Protein AF-A0A5N7C8I7-F1 (afdb_monomer)

Nearest PDB structures (foldseek):
  4bwy-assembly1_H  TM=6.207E-01  e=1.145E-01  Pseudomonas phage phi8
  8z9b-assembly2_A  TM=5.389E-01  e=2.535E-01  Mycobacterium tuberculosis CDC1551
  3qcm-assembly1_A  TM=6.511E-01  e=6.340E-01  Homo sapiens
  3bih-assembly1_A  TM=6.059E-01  e=3.302E+00  unclassified
  2r8t-assembly1_A  TM=4.892E-01  e=1.686E+00  unclassified

Secondary structure (DSSP, 8-state):
-------S-HHHHHHHHHHHHHHHHHHHHTHHHHHHHHHHHTT--TT-EEEEPPGGG-EE-SSEEEEEEEEE-TT-SS-EEEEEEEEPGGGTTPPPPP-

Solvent-accessible surface area (backbone atoms only — not comparable to full-atom values): 6138 Å² total; per-residue (Å²): 141,80,83,84,78,90,80,86,65,79,67,62,68,69,47,48,65,59,54,46,50,52,49,49,50,50,51,62,74,44,35,68,61,52,28,50,53,50,29,61,77,70,68,58,53,95,78,33,49,58,42,70,55,56,78,88,61,44,48,81,52,99,67,28,47,32,40,40,32,39,38,35,50,80,90,48,94,63,68,45,79,47,73,46,76,42,70,43,47,77,80,75,77,44,74,78,84,83,128

Radius of gyration: 18.06 Å; Cα contacts (8 Å, |Δi|>4): 102; chains: 1; bounding box: 65×22×38 Å

Mean predicted aligned error: 10.83 Å

Sequence (99 aa):
MSALEQGEDIPLELDYPEQRVDFSMFVYSNRGDIEYIVSYHLGLGQSETCRIGDVNEQVPASSSDCIPVYVKKRHQQLEKRAPIRFPLPYKIGDQIPQL

Structure (mmCIF, N/CA/C/O backbone):
data_AF-A0A5N7C8I7-F1
#
_entry.id   AF-A0A5N7C8I7-F1
#
loop_
_atom_site.group_PDB
_atom_site.id
_atom_site.type_symbol
_atom_site.label_atom_id
_atom_site.label_alt_id
_atom_site.label_comp_id
_atom_site.label_asym_id
_atom_site.label_entity_id
_atom_site.label_seq_id
_atom_site.pdbx_PDB_ins_code
_atom_site.Cartn_x
_atom_site.Cartn_y
_atom_site.Cartn_z
_atom_site.occupancy
_atom_site.B_iso_or_equiv
_atom_site.auth_seq_id
_atom_site.auth_comp_id
_atom_site.auth_asym_id
_atom_site.auth_atom_id
_atom_site.pdbx_PDB_model_num
ATOM 1 N N . MET A 1 1 ? 49.849 -6.580 -15.569 1.00 44.22 1 MET A N 1
ATOM 2 C CA . MET A 1 1 ? 48.782 -6.028 -16.426 1.00 44.22 1 MET A CA 1
ATOM 3 C C . MET A 1 1 ? 48.035 -7.190 -17.053 1.00 44.22 1 MET A C 1
ATOM 5 O O . MET A 1 1 ? 48.634 -7.893 -17.850 1.00 44.22 1 MET A O 1
ATOM 9 N N . SER A 1 2 ? 46.783 -7.417 -16.669 1.00 38.56 2 SER A N 1
ATOM 10 C CA . SER A 1 2 ? 45.718 -7.777 -17.610 1.00 38.56 2 SER A CA 1
ATOM 11 C C . SER A 1 2 ? 44.384 -7.534 -16.911 1.00 38.56 2 SER A C 1
ATOM 13 O O . SER A 1 2 ? 44.248 -7.832 -15.726 1.00 38.56 2 SER A O 1
ATOM 15 N N . ALA A 1 3 ? 43.487 -6.867 -17.624 1.00 48.81 3 ALA A N 1
ATOM 16 C CA . ALA A 1 3 ? 42.259 -6.267 -17.140 1.00 48.81 3 ALA A CA 1
ATOM 17 C C . ALA A 1 3 ? 41.214 -7.328 -16.769 1.00 48.81 3 ALA A C 1
ATOM 19 O O . ALA A 1 3 ? 40.888 -8.180 -17.591 1.00 48.81 3 ALA A O 1
ATOM 20 N N . LEU A 1 4 ? 40.676 -7.242 -15.550 1.00 46.66 4 LEU A N 1
ATOM 21 C CA . LEU A 1 4 ? 39.411 -7.882 -15.200 1.00 46.66 4 LEU A CA 1
ATOM 22 C C . LEU A 1 4 ? 38.295 -6.989 -15.752 1.00 46.66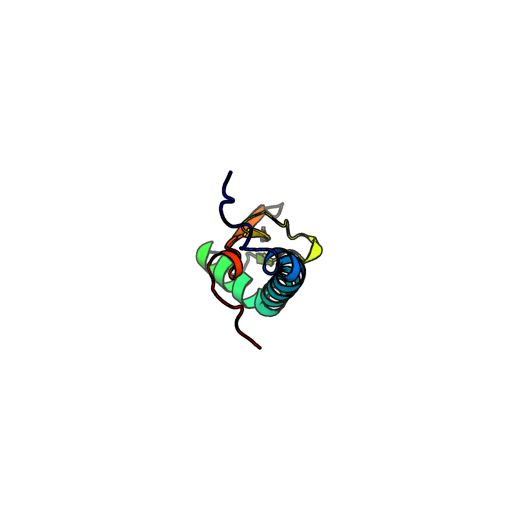 4 LEU A C 1
ATOM 24 O O . LEU A 1 4 ? 38.025 -5.917 -15.217 1.00 46.66 4 LEU A O 1
ATOM 28 N N . GLU A 1 5 ? 37.801 -7.392 -16.919 1.00 45.75 5 GLU A N 1
ATOM 29 C CA . GLU A 1 5 ? 36.395 -7.343 -17.331 1.00 45.75 5 GLU A CA 1
ATOM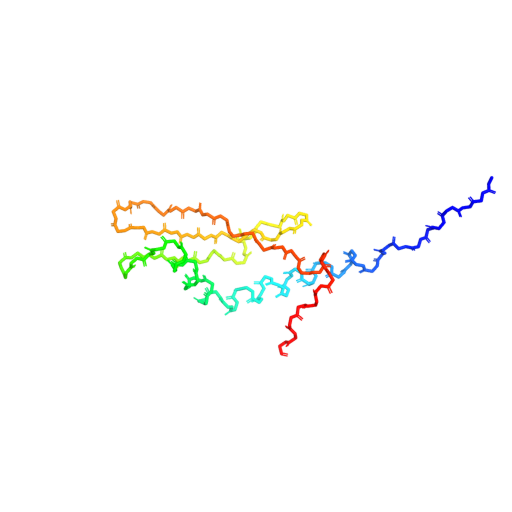 30 C C . GLU A 1 5 ? 35.601 -6.141 -16.791 1.00 45.75 5 GLU A C 1
ATOM 32 O O . GLU A 1 5 ? 34.849 -6.211 -15.826 1.00 45.75 5 GLU A O 1
ATOM 37 N N . GLN A 1 6 ? 35.780 -5.005 -17.464 1.00 48.69 6 GLN A N 1
ATOM 38 C CA . GLN A 1 6 ? 34.814 -3.912 -17.468 1.00 48.69 6 GLN A CA 1
ATOM 39 C C . GLN A 1 6 ? 33.651 -4.334 -18.376 1.00 48.69 6 GLN A C 1
ATOM 41 O O . GLN A 1 6 ? 33.732 -4.148 -19.590 1.00 48.69 6 GLN A O 1
ATOM 46 N N . GLY A 1 7 ? 32.600 -4.939 -17.829 1.00 48.81 7 GLY A N 1
ATOM 47 C CA . G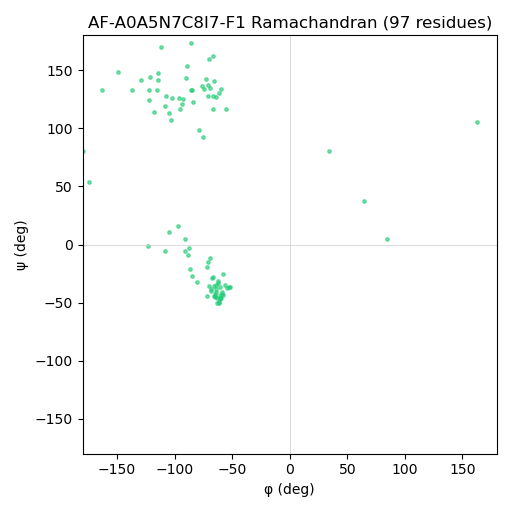LY A 1 7 ? 31.443 -5.305 -18.643 1.00 48.81 7 GLY A CA 1
ATOM 48 C C . GLY A 1 7 ? 30.330 -5.978 -17.861 1.00 48.81 7 GLY A C 1
ATOM 49 O O . GLY A 1 7 ? 30.260 -7.191 -17.904 1.00 48.81 7 GLY A O 1
ATOM 50 N N . GLU A 1 8 ? 29.519 -5.175 -17.169 1.00 49.03 8 GLU A N 1
ATOM 51 C CA . GLU A 1 8 ? 28.176 -5.434 -16.591 1.00 49.03 8 GLU A CA 1
ATOM 52 C C . GLU A 1 8 ? 28.000 -4.281 -15.573 1.00 49.03 8 GLU A C 1
ATOM 54 O O . GLU A 1 8 ? 28.813 -4.136 -14.670 1.00 49.03 8 GLU A O 1
ATOM 59 N N . ASP A 1 9 ? 27.203 -3.223 -15.754 1.00 50.16 9 ASP A N 1
ATOM 60 C CA . ASP A 1 9 ? 25.736 -3.182 -15.818 1.00 50.16 9 ASP A CA 1
ATOM 61 C C . ASP A 1 9 ? 25.258 -1.751 -16.179 1.00 50.16 9 ASP A C 1
ATOM 63 O O . ASP A 1 9 ? 24.484 -1.115 -15.466 1.00 50.16 9 ASP A O 1
ATOM 67 N N . ILE A 1 10 ? 25.753 -1.163 -17.267 1.00 48.84 10 ILE A N 1
ATOM 68 C CA . ILE A 1 10 ? 25.375 0.223 -17.621 1.00 48.84 10 ILE A CA 1
ATOM 69 C C . ILE A 1 10 ? 23.910 0.367 -18.138 1.00 48.84 10 ILE A C 1
ATOM 71 O O . ILE A 1 10 ? 23.366 1.464 -18.031 1.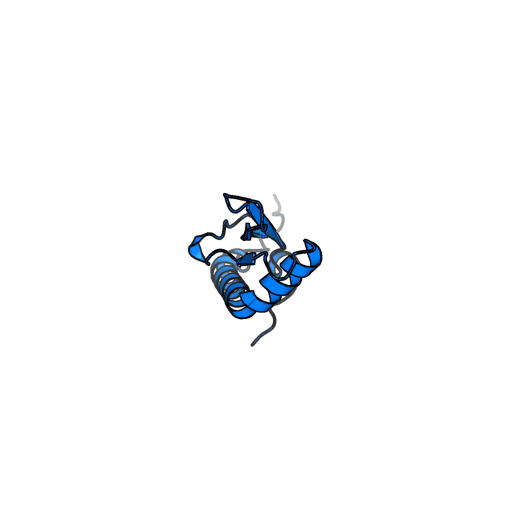00 48.84 10 ILE A O 1
ATOM 75 N N . PRO A 1 11 ? 23.198 -0.682 -18.616 1.00 50.84 11 PRO A N 1
ATOM 76 C CA . PRO A 1 11 ? 21.780 -0.541 -18.989 1.00 50.84 11 PRO A CA 1
ATOM 77 C C . PRO A 1 11 ? 20.770 -0.584 -17.828 1.00 50.84 11 PRO A C 1
ATOM 79 O O . PRO A 1 11 ? 19.755 0.101 -17.904 1.00 50.84 11 PRO A O 1
ATOM 82 N N . LEU A 1 12 ? 21.022 -1.334 -16.741 1.00 49.12 12 LEU A N 1
ATOM 83 C CA . LEU A 1 12 ? 20.053 -1.430 -15.632 1.00 49.12 12 LEU A CA 1
ATOM 84 C C . LEU A 1 12 ? 19.872 -0.084 -14.918 1.00 49.12 12 LEU A C 1
ATOM 86 O O . LEU A 1 12 ? 18.770 0.249 -14.489 1.00 49.12 12 LEU A O 1
ATOM 90 N N . GLU A 1 13 ? 20.950 0.695 -14.799 1.00 47.41 13 GLU A N 1
ATOM 91 C CA . GLU A 1 13 ? 20.933 1.963 -14.070 1.00 47.41 13 GLU A CA 1
ATOM 92 C C . GLU A 1 13 ? 20.078 3.048 -14.740 1.00 47.41 13 GLU A C 1
ATOM 94 O O . GLU A 1 13 ? 19.507 3.898 -14.053 1.00 47.41 13 GLU A O 1
ATOM 99 N N . LEU A 1 14 ? 19.961 2.982 -16.070 1.00 48.91 14 LEU A N 1
ATOM 100 C CA . LEU A 1 14 ? 19.235 3.946 -16.896 1.00 48.91 14 LEU A CA 1
ATOM 101 C C . LEU A 1 14 ? 17.732 3.643 -16.989 1.00 48.91 14 LEU A C 1
ATOM 103 O O . LEU A 1 14 ? 16.958 4.587 -17.119 1.00 48.91 14 LEU A O 1
ATOM 107 N N . ASP A 1 15 ? 17.324 2.377 -16.842 1.00 54.62 15 ASP A N 1
ATOM 108 C CA . ASP A 1 15 ? 15.910 1.964 -16.845 1.00 54.62 15 ASP A CA 1
ATOM 109 C C . ASP A 1 15 ? 15.255 2.055 -15.453 1.00 54.62 15 ASP A C 1
ATOM 111 O O . ASP A 1 15 ? 14.030 2.149 -15.342 1.00 54.62 15 ASP A O 1
ATOM 115 N N . TYR A 1 16 ? 16.041 2.062 -14.364 1.00 62.97 16 TYR A N 1
ATOM 116 C CA . TYR A 1 16 ? 15.499 2.162 -13.001 1.00 62.97 16 TYR A CA 1
ATOM 117 C C . TYR A 1 16 ? 14.583 3.374 -12.760 1.00 62.97 16 TYR A C 1
ATOM 119 O O . TYR A 1 16 ? 13.621 3.218 -12.005 1.00 62.97 16 TYR A O 1
ATOM 127 N N . PRO A 1 17 ? 14.833 4.576 -13.315 1.00 72.69 17 PRO A N 1
ATOM 128 C CA . PRO A 1 17 ? 13.934 5.711 -13.136 1.00 72.69 17 PRO A CA 1
ATOM 129 C C . PRO A 1 17 ? 12.555 5.491 -13.774 1.00 72.69 17 PRO A C 1
ATOM 131 O O . PRO A 1 17 ? 11.553 5.760 -13.115 1.00 72.69 17 PRO A O 1
ATOM 134 N N . GLU A 1 18 ? 12.483 4.972 -15.004 1.00 74.62 18 GLU A N 1
ATOM 135 C CA . GLU A 1 18 ? 11.206 4.730 -15.699 1.00 74.62 18 GLU A CA 1
ATOM 136 C C . GLU A 1 18 ? 10.447 3.553 -15.075 1.00 74.62 18 GLU A C 1
ATOM 138 O O . GLU A 1 18 ? 9.276 3.688 -14.726 1.00 74.62 18 GLU A O 1
ATOM 143 N N . GLN A 1 19 ? 11.135 2.447 -14.775 1.00 74.81 19 GLN A N 1
ATOM 144 C CA . GLN A 1 19 ? 10.532 1.284 -14.114 1.00 74.81 19 GLN A CA 1
ATOM 145 C C . GLN A 1 19 ? 10.001 1.604 -12.708 1.00 74.81 19 GLN A C 1
ATOM 147 O O . GLN A 1 19 ? 9.015 1.012 -12.269 1.00 74.81 19 GLN A O 1
ATOM 152 N N . ARG A 1 20 ? 10.630 2.541 -11.983 1.00 75.81 20 ARG A N 1
ATOM 153 C CA . ARG A 1 20 ? 10.093 3.064 -10.713 1.00 75.81 20 ARG A CA 1
ATOM 154 C C . ARG A 1 20 ? 8.800 3.823 -10.927 1.00 75.81 20 ARG A C 1
ATOM 156 O O . ARG A 1 20 ? 7.860 3.605 -10.175 1.00 75.81 20 ARG A O 1
ATOM 163 N N . VAL A 1 21 ? 8.746 4.694 -11.932 1.00 81.44 21 VAL A N 1
ATOM 164 C CA . VAL A 1 21 ? 7.529 5.450 -12.251 1.00 81.44 21 VAL A CA 1
ATOM 165 C C . VAL A 1 21 ? 6.397 4.493 -12.614 1.00 81.44 21 VAL A C 1
ATOM 167 O O . VAL A 1 21 ? 5.312 4.602 -12.041 1.00 81.44 21 VAL A O 1
ATOM 170 N N . ASP A 1 22 ? 6.658 3.512 -13.475 1.00 83.56 22 ASP A N 1
ATOM 171 C CA . ASP A 1 22 ? 5.673 2.499 -13.860 1.00 83.56 22 ASP A CA 1
ATOM 172 C C . ASP A 1 22 ? 5.202 1.682 -12.655 1.00 83.56 22 ASP A C 1
ATOM 174 O O . ASP A 1 22 ? 4.001 1.481 -12.465 1.00 83.56 22 ASP A O 1
ATOM 178 N N . PHE A 1 23 ? 6.126 1.275 -11.782 1.00 82.56 23 PHE A N 1
ATOM 179 C CA . PHE A 1 23 ? 5.789 0.568 -10.551 1.00 82.56 23 PHE A CA 1
ATOM 180 C C . PHE A 1 23 ? 4.937 1.427 -9.603 1.00 82.56 23 PHE A C 1
ATOM 182 O O . PHE A 1 23 ? 3.904 0.972 -9.105 1.00 82.56 23 PHE A O 1
ATOM 189 N N . SER A 1 24 ? 5.312 2.688 -9.387 1.00 82.62 24 SER A N 1
ATOM 190 C CA . SER A 1 24 ? 4.544 3.642 -8.585 1.00 82.62 24 SER A CA 1
ATOM 191 C C . SER A 1 24 ? 3.130 3.842 -9.137 1.00 82.62 24 SER A C 1
ATOM 193 O O . SER A 1 24 ? 2.165 3.847 -8.367 1.00 82.62 24 SER A O 1
ATOM 195 N N . MET A 1 25 ? 2.990 3.955 -10.461 1.00 86.62 25 MET A N 1
ATOM 196 C CA . MET A 1 25 ? 1.702 4.083 -11.149 1.00 86.62 25 MET A CA 1
ATOM 197 C C . MET A 1 25 ? 0.869 2.804 -11.068 1.00 86.62 25 MET A C 1
ATOM 199 O O . MET A 1 25 ? -0.347 2.881 -10.861 1.00 86.62 25 MET A O 1
ATOM 203 N N . PHE A 1 26 ? 1.501 1.635 -11.17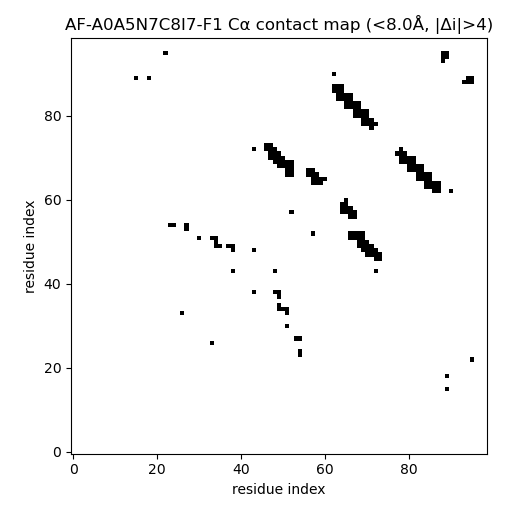1 1.00 87.81 26 PHE A N 1
ATOM 204 C CA . PHE A 1 26 ? 0.852 0.342 -10.981 1.00 87.81 26 PHE A CA 1
ATOM 205 C C . PHE A 1 26 ? 0.287 0.226 -9.564 1.00 87.81 26 PHE A C 1
ATOM 207 O O . PHE A 1 26 ? -0.896 -0.074 -9.394 1.00 87.81 26 PHE A O 1
ATOM 214 N N . VAL A 1 27 ? 1.085 0.536 -8.539 1.00 87.56 27 VAL A N 1
ATOM 215 C CA . VAL A 1 27 ? 0.610 0.514 -7.150 1.00 87.56 27 VAL A CA 1
ATOM 216 C C . VAL A 1 27 ? -0.548 1.494 -6.956 1.00 87.56 27 VAL A C 1
ATOM 218 O O . VAL A 1 27 ? -1.573 1.127 -6.381 1.00 87.56 27 VAL A O 1
ATOM 221 N N . TYR A 1 28 ? -0.432 2.723 -7.458 1.00 88.56 28 TYR A N 1
ATOM 222 C CA . TYR A 1 28 ? -1.488 3.722 -7.295 1.00 88.56 28 TYR A CA 1
ATOM 223 C C . TYR A 1 28 ? -2.796 3.333 -8.006 1.00 88.56 28 TYR A C 1
ATOM 225 O O . TYR A 1 28 ? -3.893 3.533 -7.468 1.00 88.56 28 TYR A O 1
ATOM 233 N N . SER A 1 29 ? -2.697 2.733 -9.193 1.00 92.19 29 SER A N 1
ATOM 234 C CA . SER A 1 29 ? -3.849 2.225 -9.950 1.00 92.19 29 SER A CA 1
ATOM 235 C C . SER A 1 29 ? -4.566 1.089 -9.215 1.00 92.19 29 SER A C 1
ATOM 237 O O . SER A 1 29 ? -5.793 1.043 -9.228 1.00 92.19 29 SER A O 1
ATOM 239 N N . ASN A 1 30 ? -3.821 0.246 -8.491 1.00 93.19 30 ASN A N 1
ATOM 240 C CA . ASN A 1 30 ? -4.340 -0.886 -7.713 1.00 93.19 30 ASN A CA 1
ATOM 241 C C . ASN A 1 30 ? -4.544 -0.566 -6.217 1.00 93.19 30 ASN A C 1
ATOM 243 O O . ASN A 1 30 ? -4.695 -1.468 -5.391 1.00 93.19 30 ASN A O 1
ATOM 247 N N . ARG A 1 31 ? -4.552 0.717 -5.830 1.00 92.38 31 ARG A N 1
ATOM 248 C CA . ARG A 1 31 ? -4.581 1.131 -4.414 1.00 92.38 31 ARG A CA 1
ATOM 249 C C . ARG A 1 31 ? -5.754 0.555 -3.618 1.00 92.38 31 ARG A C 1
ATOM 251 O O . ARG A 1 31 ? -5.562 0.235 -2.455 1.00 92.38 31 ARG A O 1
ATOM 258 N N . GLY A 1 32 ? -6.929 0.383 -4.231 1.00 94.12 32 GLY A N 1
ATOM 259 C CA . GLY A 1 32 ? -8.105 -0.172 -3.549 1.00 94.12 32 GLY A CA 1
ATOM 260 C C . GLY A 1 32 ? -7.899 -1.623 -3.106 1.00 94.12 32 GLY A C 1
ATOM 261 O O . GLY A 1 32 ? -8.239 -1.979 -1.979 1.00 94.12 32 GLY A O 1
ATOM 262 N N . ASP A 1 33 ? -7.260 -2.436 -3.949 1.00 94.94 33 ASP A N 1
ATOM 263 C CA . ASP A 1 33 ? -6.927 -3.822 -3.614 1.00 94.94 33 ASP A CA 1
ATOM 264 C C . ASP A 1 33 ? -5.865 -3.878 -2.515 1.00 94.94 33 ASP A C 1
ATOM 266 O O . ASP A 1 33 ? -5.969 -4.665 -1.573 1.00 94.94 33 ASP A O 1
ATOM 270 N N . ILE A 1 34 ? -4.868 -2.993 -2.579 1.00 93.19 34 ILE A N 1
ATOM 271 C CA . ILE A 1 34 ? -3.830 -2.900 -1.549 1.00 93.19 34 ILE A CA 1
ATOM 272 C C . ILE A 1 34 ? -4.440 -2.446 -0.217 1.00 93.19 34 ILE A C 1
ATOM 274 O O . ILE A 1 34 ? -4.153 -3.041 0.819 1.00 93.19 34 ILE A O 1
ATOM 278 N N . GLU A 1 35 ? -5.311 -1.437 -0.220 1.00 94.94 35 GLU A N 1
ATOM 279 C CA . GLU A 1 35 ? -6.043 -0.981 0.966 1.00 94.94 35 GLU A CA 1
ATOM 280 C C . GLU A 1 35 ? -6.896 -2.100 1.563 1.00 94.94 35 GLU A C 1
ATOM 282 O O . GLU A 1 35 ? -6.907 -2.270 2.785 1.00 94.94 35 GLU A O 1
ATOM 287 N N . TYR A 1 36 ? -7.560 -2.900 0.726 1.00 94.75 36 TYR A N 1
ATOM 288 C CA . TYR A 1 36 ? -8.330 -4.062 1.161 1.00 94.75 36 TYR A CA 1
ATOM 289 C C . TYR A 1 36 ? -7.441 -5.125 1.820 1.00 94.75 36 TYR A C 1
ATOM 291 O O . TYR A 1 36 ? -7.714 -5.546 2.947 1.00 94.75 36 TYR A O 1
ATOM 299 N N . ILE A 1 37 ? -6.342 -5.512 1.166 1.00 94.06 37 ILE A N 1
ATOM 300 C CA . ILE A 1 37 ? -5.377 -6.497 1.678 1.00 94.06 37 ILE A CA 1
ATOM 301 C C . ILE A 1 37 ? -4.779 -6.023 3.006 1.00 94.06 37 ILE A C 1
ATOM 303 O O . ILE A 1 37 ? -4.733 -6.774 3.982 1.00 94.06 37 ILE A O 1
ATOM 307 N N . VAL A 1 38 ? -4.360 -4.760 3.086 1.00 93.12 38 VAL A N 1
ATOM 308 C CA . VAL A 1 38 ? -3.794 -4.191 4.313 1.00 93.12 38 VAL A CA 1
ATOM 309 C C . VAL A 1 38 ? -4.840 -4.136 5.419 1.00 93.12 38 VAL A C 1
ATOM 311 O O . VAL A 1 38 ? -4.544 -4.519 6.550 1.00 93.12 38 VAL A O 1
ATOM 314 N N . SER A 1 39 ? -6.072 -3.727 5.107 1.00 93.81 39 SER A N 1
ATOM 315 C CA . SER A 1 39 ? -7.178 -3.728 6.071 1.00 93.81 39 SER A CA 1
ATOM 316 C C . SER A 1 39 ? -7.424 -5.122 6.636 1.00 93.81 39 SER A C 1
ATOM 318 O O . SER A 1 39 ? -7.557 -5.274 7.851 1.00 93.81 39 SER A O 1
ATOM 320 N N . TYR A 1 40 ? -7.412 -6.141 5.775 1.00 94.75 40 TYR A N 1
ATOM 321 C CA . TYR A 1 40 ? -7.551 -7.538 6.170 1.00 94.75 40 TYR A CA 1
ATOM 322 C C . TYR A 1 40 ? -6.409 -7.986 7.095 1.00 94.75 40 TYR A C 1
ATOM 324 O O . TYR A 1 40 ? -6.667 -8.488 8.189 1.00 94.75 40 TYR A O 1
ATOM 332 N N . HIS A 1 41 ? -5.149 -7.738 6.724 1.00 92.94 41 HIS A N 1
ATOM 333 C CA . HIS A 1 41 ? -3.988 -8.125 7.537 1.00 92.94 41 HIS A CA 1
ATOM 334 C C . HIS A 1 41 ? -3.882 -7.372 8.868 1.00 92.94 41 HIS A C 1
ATOM 336 O O . HIS A 1 41 ? -3.341 -7.907 9.836 1.00 92.94 41 HIS A O 1
ATOM 342 N N . LEU A 1 42 ? -4.396 -6.144 8.938 1.00 90.88 42 LEU A N 1
ATOM 343 C CA . LEU A 1 42 ? -4.433 -5.345 10.163 1.00 90.88 42 LEU A CA 1
ATOM 344 C C . LEU A 1 42 ? -5.686 -5.594 11.018 1.00 90.88 42 LEU A C 1
ATOM 346 O O . LEU A 1 42 ? -5.793 -5.018 12.107 1.00 90.88 42 LEU A O 1
ATOM 350 N N . GLY A 1 43 ? -6.612 -6.436 10.546 1.00 92.25 43 GLY A N 1
ATOM 351 C CA . GLY A 1 43 ? -7.858 -6.765 11.235 1.00 92.25 43 GLY A CA 1
ATOM 352 C C . GLY A 1 43 ? -8.792 -5.566 11.393 1.00 92.25 43 GLY A C 1
ATOM 353 O O . GLY A 1 43 ? -9.408 -5.419 12.449 1.00 92.25 43 GLY A O 1
ATOM 354 N N . LEU A 1 44 ? -8.850 -4.683 10.391 1.00 92.38 44 LEU A N 1
ATOM 355 C CA . LEU A 1 44 ? -9.674 -3.477 10.451 1.00 92.38 44 LEU A CA 1
ATOM 356 C C . LEU A 1 44 ? -11.163 -3.802 10.280 1.00 92.38 44 LEU A C 1
ATOM 358 O O . LEU A 1 44 ? -11.558 -4.556 9.391 1.00 92.38 44 LEU A O 1
ATOM 362 N N . GLY A 1 45 ? -11.995 -3.213 11.138 1.00 90.06 45 GLY A N 1
ATOM 363 C CA . GLY A 1 45 ? -13.454 -3.311 11.058 1.00 90.06 45 GLY A CA 1
ATOM 364 C C . GLY A 1 45 ? -14.090 -2.266 10.131 1.00 90.06 45 GLY A C 1
ATOM 365 O O . GLY A 1 45 ? -13.443 -1.321 9.698 1.00 90.06 45 GLY A O 1
ATOM 366 N N . GLN A 1 46 ? -15.405 -2.370 9.899 1.00 87.06 46 GLN A N 1
ATOM 367 C CA . GLN A 1 46 ? -16.159 -1.465 9.004 1.00 87.06 46 GLN A CA 1
ATOM 368 C C . GLN A 1 46 ? -16.093 0.026 9.385 1.00 87.06 46 GLN A C 1
ATOM 370 O O . GLN A 1 46 ? -16.293 0.891 8.540 1.00 87.06 46 GLN A O 1
ATOM 375 N N . SER A 1 47 ? -15.858 0.337 10.663 1.00 89.88 47 SER A N 1
ATOM 376 C CA . SER A 1 47 ? -15.736 1.714 11.161 1.00 89.88 47 SER A CA 1
ATOM 377 C C . SER A 1 47 ? -14.299 2.247 11.154 1.00 89.88 47 SER A C 1
ATOM 379 O O . SER A 1 47 ? -14.041 3.311 11.715 1.00 89.88 47 SER A O 1
ATOM 381 N N . GLU A 1 48 ? -13.351 1.475 10.633 1.00 93.38 48 GLU A N 1
ATOM 382 C CA . GLU A 1 48 ? -11.931 1.802 10.574 1.00 93.38 48 GLU A CA 1
ATOM 383 C C . GLU A 1 48 ? -11.518 1.956 9.112 1.00 93.38 48 GLU A C 1
ATOM 385 O O . GLU A 1 48 ? -12.081 1.314 8.229 1.00 93.38 48 GLU A O 1
ATOM 390 N N . THR A 1 49 ? -10.556 2.834 8.844 1.00 92.81 49 THR A N 1
ATOM 391 C CA . THR A 1 49 ? -10.148 3.149 7.472 1.00 92.81 49 THR A CA 1
ATOM 392 C C . THR A 1 49 ? -8.676 2.845 7.258 1.00 92.81 49 THR A C 1
ATOM 394 O O . THR A 1 49 ? -7.844 3.056 8.145 1.00 92.81 49 THR A O 1
ATOM 397 N N . CYS A 1 50 ? -8.366 2.379 6.053 1.00 94.88 50 CYS A N 1
ATOM 398 C CA . CYS A 1 50 ? -7.024 2.237 5.516 1.00 94.88 50 CYS A CA 1
ATOM 399 C C . CYS A 1 50 ? -6.953 3.058 4.233 1.00 94.88 50 CYS A C 1
ATOM 401 O O . CYS A 1 50 ? -7.854 2.959 3.405 1.00 94.88 50 CYS A O 1
ATOM 403 N N . ARG A 1 51 ? -5.902 3.860 4.079 1.00 93.94 51 ARG A N 1
ATOM 404 C CA . ARG A 1 51 ? -5.664 4.642 2.870 1.00 93.94 51 ARG A CA 1
ATOM 405 C C . ARG A 1 51 ? -4.196 4.583 2.475 1.00 93.94 51 ARG A C 1
ATOM 407 O O . ARG A 1 51 ? -3.324 4.800 3.316 1.00 93.94 51 ARG A O 1
ATOM 414 N N . ILE A 1 52 ? -3.923 4.337 1.203 1.00 91.75 52 ILE A N 1
ATOM 415 C CA . ILE A 1 52 ? -2.587 4.462 0.616 1.00 91.75 52 ILE A CA 1
ATOM 416 C C . ILE A 1 52 ? -2.271 5.953 0.405 1.00 91.75 52 ILE A C 1
ATOM 418 O O . ILE A 1 52 ? -3.125 6.734 -0.018 1.00 91.75 52 ILE A O 1
ATOM 422 N N . GLY A 1 53 ? -1.057 6.377 0.751 1.00 88.81 53 GLY A N 1
ATOM 423 C CA . GLY A 1 53 ? -0.585 7.730 0.461 1.00 88.81 53 GLY A CA 1
ATOM 424 C C . GLY A 1 53 ? -0.338 7.950 -1.028 1.00 88.81 53 GLY A C 1
ATOM 425 O O . GLY A 1 53 ? -0.163 7.001 -1.793 1.00 88.81 53 GLY A O 1
ATOM 426 N N . ASP A 1 54 ? -0.328 9.213 -1.436 1.00 87.31 54 ASP A N 1
ATOM 427 C CA . ASP A 1 54 ? -0.173 9.574 -2.841 1.00 87.31 54 ASP A CA 1
ATOM 428 C C . ASP A 1 54 ? 1.219 9.215 -3.379 1.00 87.31 54 ASP A C 1
ATOM 430 O O . ASP A 1 54 ? 2.179 9.031 -2.626 1.00 87.31 54 ASP A O 1
ATOM 434 N N . VAL A 1 55 ? 1.347 9.166 -4.708 1.00 83.12 55 VAL A N 1
ATOM 435 C CA . VAL A 1 55 ? 2.617 8.866 -5.399 1.00 83.12 55 VAL A CA 1
ATOM 436 C C . VAL A 1 55 ? 3.754 9.780 -4.917 1.00 83.12 55 VAL A C 1
ATOM 438 O O . VAL A 1 55 ? 4.871 9.322 -4.707 1.00 83.12 55 VAL A O 1
ATOM 441 N N . ASN A 1 56 ? 3.453 11.050 -4.631 1.00 83.44 56 ASN A N 1
ATOM 442 C CA . ASN A 1 56 ? 4.429 12.034 -4.145 1.00 83.44 56 ASN A CA 1
ATOM 443 C C . ASN A 1 56 ? 4.895 11.794 -2.697 1.00 83.44 56 ASN A C 1
ATOM 445 O O . ASN A 1 56 ? 5.871 12.397 -2.256 1.00 83.44 56 ASN A O 1
ATOM 449 N N . GLU A 1 57 ? 4.188 10.959 -1.932 1.00 85.31 57 GLU A N 1
ATOM 450 C CA . GLU A 1 57 ? 4.546 10.610 -0.553 1.00 85.31 57 GLU A CA 1
ATOM 451 C C . GLU A 1 57 ? 5.435 9.363 -0.466 1.00 85.31 57 GLU A C 1
ATOM 453 O O . GLU A 1 57 ? 5.869 8.982 0.630 1.00 85.31 57 GLU A O 1
ATOM 458 N N . GLN A 1 58 ? 5.669 8.701 -1.600 1.00 82.19 58 GLN A N 1
ATOM 459 C CA . GLN A 1 58 ? 6.509 7.520 -1.676 1.00 82.19 58 GLN A CA 1
ATOM 460 C C . GLN A 1 58 ? 7.963 7.903 -1.426 1.00 82.19 58 GLN A C 1
ATOM 462 O O . GLN A 1 58 ? 8.477 8.890 -1.952 1.00 82.19 58 GLN A O 1
ATOM 467 N N . VAL A 1 59 ? 8.627 7.111 -0.588 1.00 77.00 59 VAL A N 1
ATOM 468 C CA . VAL A 1 59 ? 10.040 7.318 -0.276 1.00 77.00 59 VAL A CA 1
ATOM 469 C C . VAL A 1 59 ? 10.840 6.285 -1.061 1.00 77.00 59 VAL A C 1
ATOM 471 O O . VAL A 1 59 ? 10.799 5.101 -0.700 1.00 77.00 59 VAL A O 1
ATOM 474 N N . PRO A 1 60 ? 11.560 6.701 -2.117 1.00 70.31 60 PRO A N 1
ATOM 475 C CA . PRO A 1 60 ? 12.418 5.793 -2.853 1.00 70.31 60 PRO A CA 1
ATOM 476 C C . PRO A 1 60 ? 13.572 5.361 -1.950 1.00 70.31 60 PRO A C 1
ATOM 478 O O . PRO A 1 60 ? 14.282 6.190 -1.378 1.00 70.31 60 PRO A O 1
ATOM 481 N N . ALA A 1 61 ? 13.776 4.052 -1.824 1.00 65.50 61 ALA A N 1
ATOM 482 C CA . ALA A 1 61 ? 14.983 3.495 -1.232 1.00 65.50 61 ALA A CA 1
ATOM 483 C C . ALA A 1 61 ? 15.810 2.774 -2.299 1.00 65.50 61 ALA A C 1
ATOM 485 O O . ALA A 1 61 ? 15.380 2.560 -3.440 1.00 65.50 61 ALA A O 1
ATOM 486 N N . SER A 1 62 ? 17.035 2.402 -1.932 1.00 63.53 62 SER A N 1
ATOM 487 C CA . SER A 1 62 ? 17.936 1.711 -2.851 1.00 63.53 62 SER A CA 1
ATOM 488 C C . SER A 1 62 ? 17.354 0.374 -3.317 1.00 63.53 62 SER A C 1
ATOM 490 O O . SER A 1 62 ? 17.530 0.042 -4.480 1.00 63.53 62 SER A O 1
ATOM 492 N N . SER A 1 63 ? 16.648 -0.378 -2.467 1.00 61.81 63 SER A N 1
ATOM 493 C CA . SER A 1 63 ? 16.138 -1.731 -2.767 1.00 61.81 63 SER A CA 1
ATOM 494 C C . SER A 1 63 ? 14.624 -1.919 -2.622 1.00 61.81 63 SER A C 1
ATOM 496 O O . SER A 1 63 ? 14.114 -3.007 -2.888 1.00 61.81 63 SER A O 1
ATOM 498 N N . SER A 1 64 ? 13.898 -0.878 -2.225 1.00 64.06 64 SER A N 1
ATOM 499 C CA . SER A 1 64 ? 12.447 -0.926 -2.045 1.00 64.06 64 SER A CA 1
ATOM 500 C C . SER A 1 64 ? 11.829 0.427 -2.341 1.00 64.06 64 SER A C 1
ATOM 502 O O . SER A 1 64 ? 12.424 1.440 -1.972 1.00 64.06 64 SER A O 1
ATOM 504 N N . ASP A 1 65 ? 10.604 0.440 -2.846 1.00 71.56 65 ASP A N 1
ATOM 505 C CA . ASP A 1 65 ? 9.756 1.622 -2.726 1.00 71.56 65 ASP A CA 1
ATOM 506 C C . ASP A 1 65 ? 8.892 1.489 -1.470 1.00 71.56 65 ASP A C 1
ATOM 508 O O . ASP A 1 65 ? 8.232 0.470 -1.223 1.00 71.56 65 ASP A O 1
ATOM 512 N N . CYS A 1 6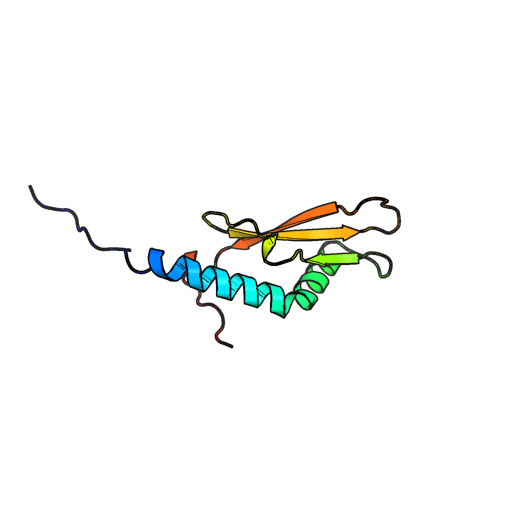6 ? 8.984 2.505 -0.610 1.00 81.50 66 CYS A N 1
ATOM 513 C CA . CYS A 1 66 ? 8.214 2.586 0.623 1.00 81.50 66 CYS A CA 1
ATOM 514 C C . CYS A 1 66 ? 6.957 3.409 0.378 1.00 81.50 66 CYS A C 1
ATOM 516 O O . CYS A 1 66 ? 7.031 4.613 0.124 1.00 81.50 66 CYS A O 1
ATOM 518 N N . ILE A 1 67 ? 5.805 2.76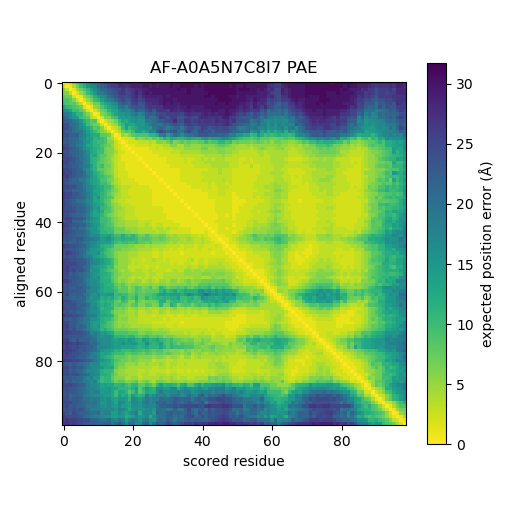3 0.522 1.00 85.81 67 ILE A N 1
ATOM 519 C CA . ILE A 1 67 ? 4.506 3.383 0.286 1.00 85.81 67 ILE A CA 1
ATOM 520 C C . ILE A 1 67 ? 3.829 3.585 1.635 1.00 85.81 67 ILE A C 1
ATOM 522 O O . ILE A 1 67 ? 3.629 2.614 2.373 1.00 85.81 67 ILE A O 1
ATOM 526 N N . PRO A 1 68 ? 3.526 4.833 2.022 1.00 90.81 68 PRO A N 1
ATOM 527 C CA . PRO A 1 68 ? 2.883 5.078 3.296 1.00 90.81 68 PRO A CA 1
ATOM 528 C C . PRO A 1 68 ? 1.431 4.607 3.260 1.00 90.81 68 PRO A C 1
ATOM 530 O O . PRO A 1 68 ? 0.698 4.857 2.310 1.00 90.81 68 PRO A O 1
ATOM 533 N N . VAL A 1 69 ? 1.015 3.963 4.341 1.00 92.81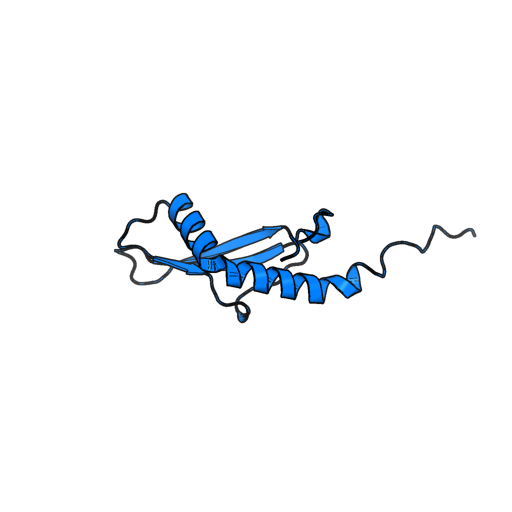 69 VAL A N 1
ATOM 534 C CA . VAL A 1 69 ? -0.372 3.625 4.632 1.00 92.81 69 VAL A CA 1
ATOM 535 C C . VAL A 1 69 ? -0.807 4.385 5.863 1.00 92.81 69 VAL A C 1
ATOM 537 O O . VAL A 1 69 ? -0.125 4.382 6.891 1.00 92.81 69 VAL A O 1
ATOM 540 N N . TYR A 1 70 ? -1.976 4.991 5.755 1.00 94.62 70 TYR A N 1
ATOM 541 C CA . TYR A 1 70 ? -2.665 5.688 6.819 1.00 94.62 70 TYR A CA 1
ATOM 542 C C . TYR A 1 70 ? -3.789 4.811 7.353 1.00 94.62 70 TYR A C 1
ATOM 544 O O . TYR A 1 70 ? -4.637 4.337 6.601 1.00 94.62 70 TYR A O 1
ATOM 552 N N . VAL A 1 71 ? -3.786 4.583 8.663 1.00 93.62 71 VAL A N 1
ATOM 553 C CA . VAL A 1 71 ? -4.763 3.740 9.352 1.00 93.62 71 VAL A CA 1
ATOM 554 C C . VAL A 1 71 ? -5.455 4.554 10.429 1.00 93.62 71 VAL A C 1
ATOM 556 O O . VAL A 1 71 ? -4.803 5.082 11.337 1.00 93.62 71 VAL A O 1
ATOM 559 N N . LYS A 1 72 ? -6.785 4.603 10.380 1.00 93.06 72 LYS A N 1
ATOM 560 C CA . LYS A 1 72 ? -7.609 5.260 11.393 1.00 93.06 72 LYS A CA 1
ATOM 561 C C . LYS A 1 72 ? -8.526 4.252 12.064 1.00 93.06 72 LYS A C 1
ATOM 563 O O . LYS A 1 72 ? -9.443 3.718 11.448 1.00 93.06 72 LYS A O 1
ATOM 568 N N . LYS A 1 73 ? -8.290 4.020 13.354 1.00 89.25 73 LYS A N 1
ATOM 569 C CA . LYS A 1 73 ? -9.151 3.179 14.194 1.00 89.25 73 LYS A CA 1
ATOM 570 C C . LYS A 1 73 ? -10.265 4.000 14.834 1.00 89.25 73 LYS A C 1
ATOM 572 O O . LYS A 1 73 ? -10.075 5.184 15.107 1.00 89.25 73 LYS A O 1
ATOM 577 N N . ARG A 1 74 ? -11.396 3.365 15.156 1.00 84.94 74 ARG A N 1
ATOM 578 C CA . ARG A 1 74 ? -12.620 4.024 15.665 1.00 84.94 74 ARG A CA 1
ATOM 579 C C . ARG A 1 74 ? -12.384 4.951 16.865 1.00 84.94 74 ARG A C 1
ATOM 581 O O . ARG A 1 74 ? -13.029 5.986 16.982 1.00 84.94 74 ARG A O 1
ATOM 588 N N . HIS A 1 75 ? -11.467 4.578 17.756 1.00 85.88 75 HIS A N 1
ATOM 589 C CA . HIS A 1 75 ? -11.162 5.324 18.983 1.00 85.88 75 HIS A CA 1
ATOM 590 C C . HIS A 1 75 ? -9.844 6.110 18.910 1.00 85.88 75 HIS A C 1
ATOM 592 O O . HIS A 1 75 ? -9.368 6.615 19.924 1.00 85.88 75 HIS A O 1
ATOM 598 N N . GLN A 1 76 ? -9.237 6.218 17.725 1.00 87.06 76 GLN A N 1
ATOM 599 C CA . GLN A 1 76 ? -8.037 7.020 17.522 1.00 87.06 76 GLN A CA 1
ATOM 600 C C . GLN A 1 76 ? -8.388 8.410 16.997 1.00 87.06 76 GLN A C 1
ATOM 602 O O . GLN A 1 76 ? -9.024 8.552 15.956 1.00 87.06 76 GLN A O 1
ATOM 607 N N . GLN A 1 77 ? -7.906 9.440 17.697 1.00 82.12 77 GLN A N 1
ATOM 608 C CA . GLN A 1 77 ? -8.034 10.823 17.233 1.00 82.12 77 GLN A CA 1
ATOM 609 C C . GLN A 1 77 ? -7.149 11.121 16.017 1.00 82.12 77 GLN A C 1
ATOM 611 O O . GLN A 1 77 ? -7.559 11.861 15.128 1.00 82.12 77 GLN A O 1
ATOM 616 N N . LEU A 1 78 ? -5.957 10.519 15.971 1.00 85.94 78 LEU A N 1
ATOM 617 C CA . LEU A 1 78 ? -4.983 10.693 14.896 1.00 85.94 78 LEU A CA 1
ATOM 618 C C . LEU A 1 78 ? -4.774 9.386 14.134 1.00 85.94 78 LEU A C 1
ATOM 620 O O . LEU A 1 78 ? -4.713 8.301 14.727 1.00 85.94 78 LEU A O 1
ATOM 624 N N . GLU A 1 79 ? -4.628 9.518 12.820 1.00 88.88 79 GLU A N 1
ATOM 625 C CA . GLU A 1 79 ? -4.249 8.420 11.939 1.00 88.88 79 GLU A CA 1
ATOM 626 C C . GLU A 1 79 ? -2.824 7.962 12.259 1.00 88.88 79 GLU A C 1
ATOM 628 O O . GLU A 1 79 ? -1.932 8.763 12.546 1.00 88.88 79 GLU A O 1
ATOM 633 N N . LYS A 1 80 ? -2.605 6.651 12.221 1.00 91.25 80 LYS A N 1
ATOM 634 C CA . LYS A 1 80 ? -1.266 6.066 12.275 1.00 91.25 80 LYS A CA 1
ATOM 635 C C . LYS A 1 80 ? -0.731 5.919 10.863 1.00 91.25 80 LYS A C 1
ATOM 637 O O . LYS A 1 80 ? -1.477 5.550 9.964 1.00 91.25 80 LYS A O 1
ATOM 642 N N . ARG A 1 81 ? 0.569 6.145 10.703 1.00 91.50 81 ARG A N 1
ATOM 643 C CA . ARG A 1 81 ? 1.287 5.937 9.446 1.00 91.50 81 ARG A CA 1
ATOM 644 C C . ARG A 1 81 ? 2.181 4.705 9.567 1.00 91.50 81 ARG A C 1
ATOM 646 O O . ARG A 1 81 ? 2.968 4.622 10.508 1.00 91.50 81 ARG A O 1
ATOM 653 N N . ALA A 1 82 ? 2.068 3.772 8.630 1.00 87.56 82 ALA A N 1
ATOM 654 C CA . ALA A 1 82 ? 2.926 2.594 8.519 1.00 87.56 82 ALA A CA 1
ATOM 655 C C . ALA A 1 82 ? 3.462 2.470 7.083 1.00 87.56 82 ALA A C 1
ATOM 657 O O . ALA A 1 82 ? 2.724 2.767 6.149 1.00 87.56 82 ALA A O 1
ATOM 658 N N . PRO A 1 83 ? 4.722 2.062 6.866 1.00 88.00 83 PRO A N 1
ATOM 659 C CA . PRO A 1 83 ? 5.233 1.828 5.520 1.00 88.00 83 PRO A CA 1
ATOM 660 C C . PRO A 1 83 ? 4.891 0.411 5.041 1.00 88.00 83 PRO A C 1
ATOM 662 O O . PRO A 1 83 ? 5.181 -0.561 5.740 1.00 88.00 83 PRO A O 1
ATOM 665 N N . ILE A 1 84 ? 4.374 0.278 3.821 1.00 87.69 84 ILE A N 1
ATOM 666 C CA . ILE A 1 84 ? 4.507 -0.963 3.051 1.00 87.69 84 ILE A CA 1
ATOM 667 C C . ILE A 1 84 ? 5.842 -0.901 2.320 1.00 87.69 84 ILE A C 1
ATOM 669 O O . ILE A 1 84 ? 6.167 0.113 1.701 1.00 87.69 84 ILE A O 1
ATOM 673 N N . ARG A 1 85 ? 6.613 -1.984 2.392 1.00 85.88 85 ARG A N 1
ATOM 674 C CA . ARG A 1 85 ? 7.848 -2.139 1.624 1.00 85.88 85 ARG A CA 1
ATOM 675 C C . ARG A 1 85 ? 7.595 -3.100 0.482 1.00 85.88 85 ARG A C 1
ATOM 677 O O . ARG A 1 85 ? 7.390 -4.286 0.731 1.00 85.88 85 ARG A O 1
ATOM 684 N N . PHE A 1 86 ? 7.648 -2.593 -0.740 1.00 79.31 86 PHE A N 1
ATOM 685 C CA . PHE A 1 86 ? 7.670 -3.446 -1.915 1.00 79.31 86 PHE A CA 1
ATOM 686 C C . PHE A 1 86 ? 9.126 -3.698 -2.309 1.00 79.31 86 PHE A C 1
ATOM 688 O O . PHE A 1 86 ? 9.855 -2.727 -2.536 1.00 79.31 86 PHE A O 1
ATOM 695 N N . PRO A 1 87 ? 9.590 -4.960 -2.350 1.00 72.38 87 PRO A N 1
ATOM 696 C CA . PRO A 1 87 ? 10.865 -5.259 -2.980 1.00 72.38 87 PRO A CA 1
ATOM 697 C C . PRO A 1 87 ? 10.764 -4.856 -4.451 1.00 72.38 87 PRO A C 1
ATOM 699 O O . PRO A 1 87 ? 9.787 -5.187 -5.118 1.00 72.38 87 PRO A O 1
ATOM 702 N N . LEU A 1 88 ? 11.744 -4.098 -4.936 1.00 65.38 88 LEU A N 1
ATOM 703 C CA . LEU A 1 88 ? 11.739 -3.635 -6.320 1.00 65.38 88 LEU A CA 1
ATOM 704 C C . LEU A 1 88 ? 11.895 -4.847 -7.258 1.00 65.38 88 LEU A C 1
ATOM 706 O O . LEU A 1 88 ? 12.939 -5.504 -7.191 1.00 65.38 88 LEU A O 1
ATOM 710 N N . PRO A 1 89 ? 10.902 -5.156 -8.115 1.00 60.78 89 PRO A N 1
ATOM 711 C CA . PRO A 1 89 ? 10.877 -6.400 -8.893 1.00 60.78 89 PRO A CA 1
ATOM 712 C C . PRO A 1 89 ? 12.063 -6.502 -9.865 1.00 60.78 89 PRO A C 1
ATOM 714 O O . PRO A 1 89 ? 12.680 -7.558 -10.003 1.00 60.78 89 PRO A O 1
ATOM 717 N N . TYR A 1 90 ? 12.509 -5.364 -10.401 1.00 59.12 90 TYR A N 1
ATOM 718 C CA . TYR A 1 90 ? 13.660 -5.269 -11.300 1.00 59.12 90 TYR A CA 1
ATOM 719 C C . TYR A 1 90 ? 15.022 -5.544 -10.635 1.00 59.12 90 TYR A C 1
ATOM 721 O O . TYR A 1 90 ? 16.011 -5.733 -11.334 1.00 59.12 90 TYR A O 1
ATOM 729 N N . LYS A 1 91 ? 15.105 -5.604 -9.296 1.00 54.75 91 LYS A N 1
ATOM 730 C CA . LYS A 1 91 ? 16.314 -6.075 -8.585 1.00 54.75 91 LYS A CA 1
ATOM 731 C C . LYS A 1 91 ? 16.339 -7.584 -8.359 1.00 54.75 91 LYS A C 1
ATOM 733 O O . LYS A 1 91 ? 17.351 -8.107 -7.904 1.00 54.75 91 LYS A O 1
ATOM 738 N N . ILE A 1 92 ? 15.228 -8.261 -8.638 1.00 55.12 92 ILE A N 1
ATOM 739 C CA . ILE A 1 92 ? 15.054 -9.707 -8.454 1.00 55.12 92 ILE A CA 1
ATOM 740 C C . ILE A 1 92 ? 15.006 -10.425 -9.820 1.00 55.12 92 ILE A C 1
ATOM 742 O O . ILE A 1 92 ? 15.062 -11.648 -9.874 1.00 55.12 92 ILE A O 1
ATOM 746 N N . GLY A 1 93 ? 15.005 -9.677 -10.931 1.00 54.94 93 GLY A N 1
ATOM 747 C CA . GLY A 1 93 ? 14.881 -10.222 -12.289 1.00 54.94 93 GLY A CA 1
ATOM 748 C C . GLY A 1 93 ? 13.432 -10.467 -12.722 1.00 54.94 93 GLY A C 1
ATOM 749 O O . GLY A 1 93 ? 13.205 -10.959 -13.826 1.00 54.94 93 GLY A O 1
ATOM 750 N N . ASP A 1 94 ? 12.457 -10.090 -11.892 1.00 55.69 94 ASP A N 1
ATOM 751 C CA . ASP A 1 94 ? 11.039 -10.195 -12.218 1.00 55.69 94 ASP A CA 1
ATOM 752 C C . ASP A 1 94 ? 10.608 -8.971 -13.035 1.00 55.69 94 ASP A C 1
ATOM 754 O O . ASP A 1 94 ? 10.764 -7.822 -12.609 1.00 55.69 94 ASP A O 1
ATOM 758 N N . GLN A 1 95 ? 10.068 -9.207 -14.232 1.00 57.56 95 GLN A N 1
ATOM 759 C CA . GLN A 1 95 ? 9.484 -8.142 -15.043 1.00 57.56 95 GLN A CA 1
ATOM 760 C C . GLN A 1 95 ? 8.149 -7.689 -14.444 1.00 57.56 95 GLN A C 1
ATOM 762 O O . GLN A 1 95 ? 7.366 -8.502 -13.950 1.00 57.56 95 GLN A O 1
ATOM 767 N N . ILE A 1 96 ? 7.873 -6.383 -14.512 1.00 58.09 96 ILE A N 1
ATOM 768 C CA . ILE A 1 96 ? 6.551 -5.843 -14.176 1.00 58.09 96 ILE A CA 1
ATOM 769 C C . ILE A 1 96 ? 5.526 -6.502 -15.118 1.00 58.09 96 ILE A C 1
ATOM 771 O O . ILE A 1 96 ? 5.793 -6.581 -16.322 1.00 58.09 96 ILE A O 1
ATOM 775 N N . PRO A 1 97 ? 4.373 -6.987 -14.615 1.00 53.00 97 PRO A N 1
ATOM 776 C CA . PRO A 1 97 ? 3.313 -7.492 -15.476 1.00 53.00 97 PRO A CA 1
ATOM 777 C C . PRO A 1 97 ? 2.921 -6.417 -16.495 1.00 53.00 97 PRO A C 1
ATOM 779 O O . PRO A 1 97 ? 2.475 -5.335 -16.116 1.00 53.00 97 PRO A O 1
ATOM 782 N N . GLN A 1 98 ? 3.132 -6.712 -17.777 1.00 47.44 98 GLN A N 1
ATOM 783 C CA . GLN A 1 98 ? 2.721 -5.846 -18.880 1.00 47.44 98 GLN A CA 1
ATOM 784 C C . GLN A 1 98 ? 1.185 -5.756 -18.874 1.00 47.44 98 GLN A C 1
ATOM 786 O O . GLN A 1 98 ? 0.516 -6.792 -18.819 1.00 47.44 98 GLN A O 1
ATOM 791 N N 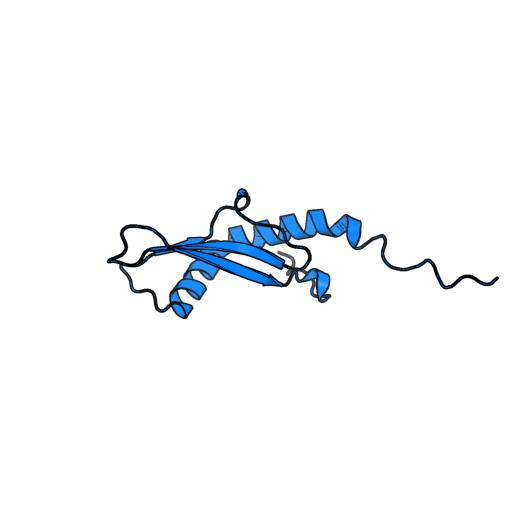. LEU A 1 99 ? 0.658 -4.528 -18.871 1.00 41.06 99 LEU A N 1
ATOM 792 C CA . LEU A 1 99 ? -0.776 -4.215 -18.945 1.00 41.06 99 LEU A CA 1
ATOM 793 C C . LEU A 1 99 ? -1.343 -4.459 -20.349 1.00 41.06 99 LEU A C 1
ATOM 795 O O . LEU A 1 99 ? -0.646 -4.125 -21.334 1.00 41.06 99 LEU A O 1
#

pLDDT: mean 76.33, std 17.36, range [38.56, 94.94]

Organism: Petromyces alliaceus (NCBI:txid209559)

Foldseek 3Di:
DDDDDPDDDVPLVVCVVVLLVVVLVVCVVCFVVVQVVVCVVVVPDPQKGKGWDHSVPWDDDPFWIWIWIWIGHNPDPGTDIDTDTDGRCSVVVHDDPDD